Protein AF-A0A4P6EDN4-F1 (afdb_monomer_lite)

Secondary structure (DSSP, 8-state):
--PPPPEEEEE-TTS-EEEEETTEEEEEE-HHHHHHHHTT-SS-HHHHHHHHHHHHHHGGGS---

Foldseek 3Di:
DPPFFFWDWDQDPQLKIFIDGPNHTQDIDDDPRSNVLVVQPDPDSVSNRVSSVCCSVCVVPPPDD

Structure (mmCIF, N/CA/C/O backbone):
data_AF-A0A4P6EDN4-F1
#
_entry.id   AF-A0A4P6EDN4-F1
#
loop_
_atom_site.group_PDB
_atom_site.id
_atom_site.type_symbol
_atom_site.label_atom_id
_atom_site.label_alt_id
_atom_site.label_comp_id
_atom_site.label_asym_id
_atom_site.label_entity_id
_atom_site.label_seq_id
_atom_site.pdbx_PDB_ins_code
_atom_site.Cartn_x
_atom_site.Cartn_y
_atom_site.Cartn_z
_atom_site.occupancy
_atom_site.B_iso_or_equiv
_atom_site.auth_seq_id
_atom_site.auth_comp_id
_atom_site.auth_asym_id
_atom_site.auth_atom_id
_atom_site.pdbx_PDB_model_num
ATOM 1 N N . MET A 1 1 ? 9.535 -5.128 -26.040 1.00 41.59 1 MET A N 1
ATOM 2 C CA . MET A 1 1 ? 9.582 -5.712 -24.685 1.00 41.59 1 MET A CA 1
ATOM 3 C C . MET A 1 1 ? 8.164 -5.746 -24.142 1.00 41.59 1 MET A C 1
ATOM 5 O O . MET A 1 1 ? 7.640 -4.687 -23.833 1.00 41.59 1 MET A O 1
ATOM 9 N N . SER A 1 2 ? 7.512 -6.909 -24.064 1.00 51.00 2 SER A N 1
ATOM 10 C CA . S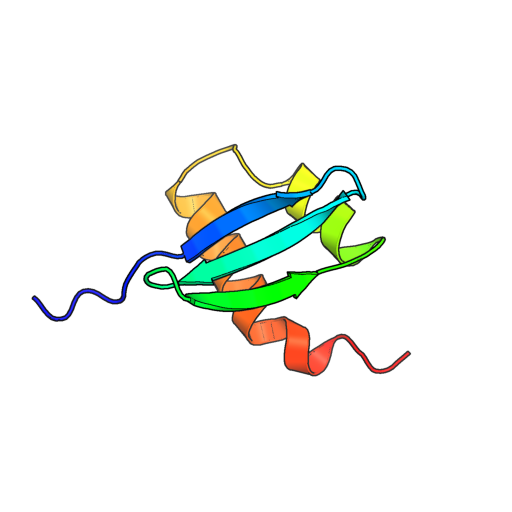ER A 1 2 ? 6.256 -7.026 -23.299 1.00 51.00 2 SER A CA 1
ATOM 11 C C . SER A 1 2 ? 6.609 -7.147 -21.820 1.00 51.00 2 SER A C 1
ATOM 13 O O . SER A 1 2 ? 6.507 -8.210 -21.216 1.00 51.00 2 SER A O 1
ATOM 15 N N . GLY A 1 3 ? 7.142 -6.057 -21.267 1.00 54.59 3 GLY A N 1
ATOM 16 C CA . GLY A 1 3 ? 7.377 -5.929 -19.839 1.00 54.59 3 GLY A CA 1
ATOM 17 C C . GLY A 1 3 ? 6.023 -5.779 -19.169 1.00 54.59 3 GLY A C 1
ATOM 18 O O . GLY A 1 3 ? 5.286 -4.843 -19.458 1.00 54.59 3 GLY A O 1
ATOM 19 N N . SER A 1 4 ? 5.666 -6.737 -18.325 1.00 70.25 4 SER A N 1
ATOM 20 C CA . SER A 1 4 ? 4.533 -6.591 -17.421 1.00 70.25 4 SER A CA 1
ATOM 21 C C . SER A 1 4 ? 4.663 -5.263 -16.672 1.00 70.25 4 SER A C 1
ATOM 23 O O . SER A 1 4 ? 5.671 -5.051 -16.009 1.00 70.25 4 SER A O 1
ATOM 25 N N . GLU A 1 5 ? 3.668 -4.380 -16.785 1.00 86.00 5 GLU A N 1
ATOM 26 C CA . GLU A 1 5 ? 3.721 -3.075 -16.115 1.00 86.00 5 GLU A CA 1
ATOM 27 C C . GLU A 1 5 ? 3.867 -3.268 -14.596 1.00 86.00 5 GLU A C 1
ATOM 29 O O . GLU A 1 5 ? 3.195 -4.161 -14.048 1.00 86.00 5 GLU A O 1
ATOM 34 N N . PRO A 1 6 ? 4.734 -2.476 -13.929 1.00 90.38 6 PRO A N 1
ATOM 35 C CA . PRO A 1 6 ? 4.973 -2.595 -12.498 1.00 90.38 6 PRO A CA 1
ATOM 36 C C . PRO A 1 6 ? 3.722 -2.219 -11.708 1.00 90.38 6 PRO A C 1
ATOM 38 O O . PRO A 1 6 ? 2.853 -1.468 -12.173 1.00 90.38 6 PRO A O 1
ATOM 41 N N . PHE A 1 7 ? 3.633 -2.743 -10.490 1.00 93.56 7 PHE A N 1
ATOM 42 C CA . PHE A 1 7 ? 2.623 -2.301 -9.548 1.00 93.56 7 PHE A CA 1
ATOM 43 C C . PHE A 1 7 ? 3.026 -0.958 -8.949 1.00 93.56 7 PHE A C 1
ATOM 45 O O . PHE A 1 7 ? 4.185 -0.714 -8.628 1.00 93.56 7 PHE A O 1
ATOM 52 N N . THR A 1 8 ? 2.046 -0.092 -8.758 1.00 94.50 8 THR A N 1
ATOM 53 C CA . THR A 1 8 ? 2.178 1.142 -7.992 1.00 94.50 8 THR A CA 1
ATOM 54 C C . THR A 1 8 ? 1.161 1.130 -6.868 1.00 94.50 8 THR A C 1
ATOM 56 O O . THR A 1 8 ? 0.155 0.416 -6.931 1.00 94.50 8 THR A O 1
ATOM 59 N N . TYR A 1 9 ? 1.416 1.902 -5.816 1.00 95.56 9 TYR A N 1
ATOM 60 C CA . TYR A 1 9 ? 0.492 1.996 -4.699 1.00 95.56 9 TYR A CA 1
ATOM 61 C C . TYR A 1 9 ? 0.318 3.423 -4.204 1.00 95.56 9 TYR A C 1
ATOM 63 O O . TYR A 1 9 ? 1.171 4.289 -4.392 1.00 95.56 9 TYR A O 1
ATOM 71 N N . ARG A 1 10 ? -0.813 3.660 -3.545 1.00 95.62 10 ARG A N 1
ATOM 72 C CA . ARG A 1 10 ? -1.088 4.894 -2.817 1.00 95.62 10 ARG A CA 1
ATOM 73 C C . ARG A 1 10 ? -1.806 4.577 -1.517 1.00 95.62 10 ARG A C 1
ATOM 75 O O . ARG A 1 10 ? -2.824 3.890 -1.527 1.00 95.62 10 ARG A O 1
ATOM 82 N N . VAL A 1 11 ? -1.314 5.145 -0.420 1.00 95.19 11 VAL A N 1
ATOM 83 C CA . VAL A 1 11 ? -2.009 5.133 0.870 1.00 95.19 11 VAL A CA 1
ATOM 84 C C . VAL A 1 11 ? -2.916 6.362 0.951 1.00 95.19 11 VAL A C 1
ATOM 86 O O . VAL A 1 11 ? -2.486 7.487 0.683 1.00 95.19 11 VAL A O 1
ATOM 89 N N . THR A 1 12 ? -4.196 6.165 1.253 1.00 95.12 12 THR A N 1
ATOM 90 C CA . THR A 1 12 ? -5.157 7.267 1.426 1.00 95.12 12 THR A CA 1
ATOM 91 C C . THR A 1 12 ? -5.094 7.851 2.832 1.00 95.12 12 THR A C 1
ATOM 93 O O . THR A 1 12 ? -4.564 7.237 3.754 1.00 95.12 12 THR A O 1
ATOM 96 N N . LYS A 1 13 ? -5.741 9.006 3.035 1.00 93.75 13 LYS A N 1
ATOM 97 C CA . LYS A 1 13 ? -5.928 9.588 4.376 1.00 93.75 13 LYS A CA 1
ATOM 98 C C . LYS A 1 13 ? -6.701 8.674 5.336 1.00 93.75 13 LYS A C 1
ATOM 100 O O . LYS A 1 13 ? -6.536 8.803 6.539 1.00 93.75 13 LYS A O 1
ATOM 105 N N . ALA A 1 14 ? -7.532 7.771 4.813 1.00 92.00 14 ALA A N 1
ATOM 106 C CA . ALA A 1 14 ? -8.272 6.795 5.609 1.00 92.00 14 ALA A CA 1
ATOM 107 C C . ALA A 1 14 ? -7.433 5.553 5.972 1.00 92.00 14 ALA A C 1
ATOM 109 O O . ALA A 1 14 ? -7.920 4.674 6.674 1.00 92.00 14 ALA A O 1
ATOM 110 N N . GLY A 1 15 ? -6.190 5.457 5.486 1.00 93.25 15 GLY A N 1
ATOM 111 C CA . GLY A 1 15 ? -5.322 4.295 5.686 1.00 93.25 15 GLY A CA 1
ATOM 112 C C . GLY A 1 15 ? -5.527 3.164 4.673 1.00 93.25 15 GLY A C 1
ATOM 113 O O . GLY A 1 15 ? -4.815 2.167 4.739 1.00 93.25 15 GLY A O 1
ATOM 114 N N . ASP A 1 16 ? -6.449 3.309 3.714 1.00 95.00 16 ASP A N 1
ATOM 115 C CA . ASP A 1 16 ? -6.622 2.343 2.619 1.00 95.00 16 ASP A CA 1
ATOM 116 C C . ASP A 1 16 ? -5.403 2.338 1.685 1.00 95.00 16 ASP A C 1
ATOM 118 O O . ASP A 1 16 ? -4.847 3.400 1.387 1.00 95.00 16 ASP A O 1
ATOM 122 N N . VAL A 1 17 ? -5.042 1.161 1.166 1.00 95.94 17 VAL A N 1
ATOM 123 C CA . VAL A 1 17 ? -3.977 0.993 0.165 1.00 95.94 17 VAL A CA 1
ATOM 124 C C . VAL A 1 17 ? -4.603 0.682 -1.190 1.00 95.94 17 VAL A C 1
ATOM 126 O O . VAL A 1 17 ? -5.227 -0.363 -1.375 1.00 95.94 17 VAL A O 1
ATOM 129 N N . LEU A 1 18 ? -4.422 1.592 -2.143 1.00 95.88 18 LEU A N 1
ATOM 130 C CA . LEU A 1 18 ? -4.847 1.440 -3.531 1.00 95.88 18 LEU A CA 1
ATOM 131 C C . LEU A 1 18 ? -3.666 0.926 -4.338 1.00 95.88 18 LEU A C 1
ATOM 133 O O . LEU A 1 18 ? -2.640 1.597 -4.389 1.00 95.88 18 LEU A O 1
ATOM 137 N N . ILE A 1 19 ? -3.822 -0.234 -4.966 1.00 95.25 19 ILE A N 1
ATOM 138 C CA . ILE A 1 19 ? -2.801 -0.865 -5.799 1.00 95.25 19 ILE A CA 1
ATOM 139 C C . ILE A 1 19 ? -3.224 -0.748 -7.257 1.00 95.25 19 ILE A C 1
ATOM 141 O O . ILE A 1 19 ? -4.299 -1.220 -7.645 1.00 95.25 19 ILE A O 1
ATOM 145 N N . SER A 1 20 ? -2.358 -0.154 -8.066 1.00 94.88 20 SER A N 1
ATOM 146 C CA . SER A 1 20 ? -2.549 0.045 -9.495 1.00 94.88 20 SER A CA 1
ATOM 147 C C . SER A 1 20 ? -1.492 -0.701 -10.296 1.00 94.88 20 SER A C 1
ATOM 149 O O . SER A 1 20 ? -0.400 -0.976 -9.813 1.00 94.88 20 SER A O 1
ATOM 151 N N . ARG A 1 21 ? -1.816 -1.030 -11.541 1.00 91.88 21 ARG A N 1
ATOM 152 C CA . ARG A 1 21 ? -0.891 -1.619 -12.505 1.00 91.88 21 ARG A CA 1
ATOM 153 C C . ARG A 1 21 ? -1.157 -0.985 -13.859 1.00 91.88 21 ARG A C 1
ATOM 155 O O . ARG A 1 21 ? -2.307 -0.965 -14.293 1.00 91.88 21 ARG A O 1
ATOM 162 N N . GLY A 1 22 ? -0.129 -0.402 -14.470 1.00 89.69 22 GLY A N 1
ATOM 163 C CA . GLY A 1 22 ? -0.295 0.319 -15.737 1.00 89.69 22 GLY A CA 1
ATOM 164 C C . GLY A 1 22 ? -1.290 1.477 -15.673 1.00 89.69 22 GLY A C 1
ATOM 165 O O . GLY A 1 22 ? -2.128 1.654 -16.550 1.00 89.69 22 GLY A O 1
ATOM 166 N N . GLY A 1 23 ? -1.308 2.203 -14.550 1.00 88.00 23 GLY A N 1
ATOM 167 C CA . GLY A 1 23 ? -2.263 3.293 -14.316 1.00 88.00 23 GLY A CA 1
ATOM 168 C C . GLY A 1 23 ? -3.697 2.854 -13.984 1.00 88.00 23 GLY A C 1
ATOM 169 O O . GLY A 1 23 ? -4.513 3.696 -13.614 1.00 88.00 23 GLY A O 1
ATOM 170 N N . ARG A 1 24 ? -4.019 1.556 -14.036 1.00 90.94 24 ARG A N 1
ATOM 171 C CA . ARG A 1 24 ? -5.341 1.031 -13.666 1.00 90.94 24 ARG A CA 1
ATOM 172 C C . ARG A 1 24 ? -5.354 0.531 -12.226 1.00 90.94 24 ARG A C 1
ATOM 174 O O . ARG A 1 24 ? -4.535 -0.308 -11.867 1.00 90.94 24 ARG A O 1
ATOM 181 N N . LEU A 1 25 ? -6.326 0.971 -11.427 1.00 93.19 25 LEU A N 1
ATOM 182 C CA . LEU A 1 25 ? -6.569 0.428 -10.088 1.00 93.19 25 LEU A CA 1
ATOM 183 C C . LEU A 1 25 ? -7.026 -1.036 -10.190 1.00 93.19 25 LEU A C 1
ATOM 185 O O . LEU A 1 25 ? -8.039 -1.324 -10.829 1.00 93.19 25 LEU A O 1
ATOM 189 N N . VAL A 1 26 ? -6.283 -1.953 -9.568 1.00 92.62 26 VAL A N 1
ATOM 190 C CA . VAL A 1 26 ? -6.544 -3.403 -9.624 1.00 92.62 26 VAL A CA 1
ATOM 191 C C . VAL A 1 26 ? -6.976 -3.987 -8.283 1.00 92.62 26 VAL A C 1
ATOM 193 O O . VAL A 1 26 ? -7.653 -5.013 -8.250 1.00 92.62 26 VAL A O 1
ATOM 196 N N . THR A 1 27 ? -6.595 -3.376 -7.161 1.00 92.81 27 THR A N 1
ATOM 197 C CA . THR A 1 27 ? -6.960 -3.849 -5.819 1.00 92.81 27 THR A CA 1
ATOM 198 C C . THR A 1 27 ? -7.009 -2.682 -4.844 1.00 92.81 27 THR A C 1
ATOM 200 O O . THR A 1 27 ? -6.170 -1.788 -4.898 1.00 92.81 27 THR A O 1
ATOM 203 N N . THR A 1 28 ? -7.968 -2.724 -3.922 1.00 93.62 28 THR A N 1
ATOM 204 C CA . THR A 1 28 ? -8.054 -1.795 -2.793 1.00 93.62 28 THR A CA 1
ATOM 205 C C . THR A 1 28 ? -8.083 -2.610 -1.512 1.00 93.62 28 THR A C 1
ATOM 207 O O . THR A 1 28 ? -9.008 -3.392 -1.300 1.00 93.62 28 THR A O 1
ATOM 210 N N . LEU A 1 29 ? -7.078 -2.432 -0.658 1.00 92.69 29 LEU A N 1
ATOM 211 C CA . LEU A 1 29 ? -7.072 -2.993 0.688 1.00 92.69 29 LEU A CA 1
ATOM 212 C C . LEU A 1 29 ? -7.587 -1.957 1.677 1.00 92.69 29 LEU A C 1
ATOM 214 O O . LEU A 1 29 ? -7.261 -0.774 1.569 1.00 92.69 29 LEU A O 1
ATOM 218 N N . ARG A 1 30 ? -8.337 -2.430 2.673 1.00 91.75 30 ARG A N 1
ATOM 219 C CA . ARG A 1 30 ? -8.885 -1.610 3.759 1.00 91.75 30 ARG A CA 1
ATOM 220 C C . ARG A 1 30 ? -8.556 -2.193 5.127 1.00 91.75 30 ARG A C 1
ATOM 222 O O . ARG A 1 30 ? -8.199 -3.370 5.243 1.00 91.75 30 ARG A O 1
ATOM 229 N N . GLY A 1 31 ? -8.696 -1.370 6.163 1.00 91.06 31 GLY A N 1
ATOM 230 C CA . GLY A 1 31 ? -8.597 -1.792 7.560 1.00 91.06 31 GLY A CA 1
ATOM 231 C C . GLY A 1 31 ? -7.272 -2.483 7.897 1.00 91.06 31 GLY A C 1
ATOM 232 O O . GLY A 1 31 ? -6.195 -2.030 7.512 1.00 91.06 31 GLY A O 1
ATOM 233 N N . SER A 1 32 ? -7.342 -3.606 8.614 1.00 90.38 32 SER A N 1
ATOM 234 C CA . SER A 1 32 ? -6.152 -4.316 9.104 1.00 90.38 32 SER A CA 1
ATOM 235 C C . SER A 1 32 ? -5.253 -4.852 7.983 1.00 90.38 32 SER A C 1
ATOM 237 O O . SER A 1 32 ? -4.031 -4.865 8.135 1.00 90.38 32 SER A O 1
ATOM 239 N N . ALA A 1 33 ? -5.825 -5.258 6.845 1.00 89.62 33 ALA A N 1
ATOM 240 C CA . ALA A 1 33 ? -5.056 -5.714 5.689 1.00 89.62 33 ALA A CA 1
ATOM 241 C C . ALA A 1 33 ? -4.255 -4.565 5.059 1.00 89.62 33 ALA A C 1
ATOM 243 O O . ALA A 1 33 ? -3.083 -4.745 4.728 1.00 89.62 33 ALA A O 1
ATOM 244 N N . ALA A 1 34 ? -4.868 -3.382 4.953 1.00 93.44 34 ALA A N 1
ATOM 245 C CA . ALA A 1 34 ? -4.206 -2.179 4.462 1.00 93.44 34 ALA A CA 1
ATOM 246 C C . ALA A 1 34 ? -3.060 -1.753 5.383 1.00 93.44 34 ALA A C 1
ATOM 248 O O . ALA A 1 34 ? -1.937 -1.587 4.917 1.00 93.44 34 ALA A O 1
ATOM 249 N N . ALA A 1 35 ? -3.315 -1.677 6.692 1.00 93.31 35 ALA A N 1
ATOM 250 C CA . ALA A 1 35 ? -2.311 -1.291 7.680 1.00 93.31 35 ALA A CA 1
ATOM 251 C C . ALA A 1 35 ? -1.098 -2.239 7.681 1.00 93.31 35 ALA A C 1
ATOM 253 O O . ALA A 1 35 ? 0.045 -1.789 7.691 1.00 93.31 35 ALA A O 1
ATOM 254 N N . ARG A 1 36 ? -1.338 -3.558 7.611 1.00 93.12 36 ARG A N 1
ATOM 255 C CA . ARG A 1 36 ? -0.268 -4.568 7.545 1.00 93.12 36 ARG A CA 1
ATOM 256 C C . ARG A 1 36 ? 0.573 -4.462 6.281 1.00 93.12 36 ARG A C 1
ATOM 258 O O . ARG A 1 36 ? 1.773 -4.705 6.351 1.00 93.12 36 ARG A O 1
ATOM 265 N N . LEU A 1 37 ? -0.047 -4.162 5.138 1.00 93.88 37 LEU A N 1
ATOM 266 C CA . LEU A 1 37 ? 0.691 -3.976 3.894 1.00 93.88 37 LEU A CA 1
ATOM 267 C C . LEU A 1 37 ? 1.481 -2.664 3.933 1.00 93.88 37 LEU A C 1
ATOM 269 O O . LEU A 1 37 ? 2.676 -2.683 3.674 1.00 93.88 37 LEU A O 1
ATOM 273 N N . ALA A 1 38 ? 0.841 -1.557 4.316 1.00 94.56 38 ALA A N 1
ATOM 274 C CA . ALA A 1 38 ? 1.467 -0.239 4.389 1.00 94.56 38 ALA A CA 1
ATOM 275 C C . ALA A 1 38 ? 2.701 -0.220 5.303 1.00 94.56 38 ALA A C 1
ATOM 277 O O . ALA A 1 38 ? 3.695 0.399 4.952 1.00 94.56 38 ALA A O 1
ATOM 278 N N . ALA A 1 39 ? 2.675 -0.949 6.423 1.00 94.94 39 ALA A N 1
ATOM 279 C CA . ALA A 1 39 ? 3.813 -1.057 7.338 1.00 94.94 39 ALA A CA 1
ATOM 280 C C . ALA A 1 39 ? 5.033 -1.806 6.761 1.00 94.94 39 ALA A C 1
ATOM 282 O O . ALA A 1 39 ? 6.094 -1.791 7.376 1.00 94.94 39 ALA A O 1
ATOM 283 N N . ARG A 1 40 ? 4.878 -2.508 5.632 1.00 94.12 40 ARG A N 1
ATOM 284 C CA . ARG A 1 40 ? 5.934 -3.300 4.977 1.00 94.12 40 ARG A CA 1
ATOM 285 C C . ARG A 1 40 ? 6.397 -2.691 3.653 1.00 94.12 40 ARG A C 1
ATOM 287 O O . ARG A 1 40 ? 7.288 -3.263 3.040 1.00 94.12 40 ARG A O 1
ATOM 294 N N . LEU A 1 41 ? 5.749 -1.615 3.203 1.00 93.81 41 LEU A N 1
ATOM 295 C CA . LEU A 1 41 ? 6.060 -0.921 1.955 1.00 93.81 41 LEU A CA 1
ATOM 296 C C . LEU A 1 41 ? 7.048 0.223 2.204 1.00 93.81 41 LEU A C 1
ATOM 298 O O . LEU A 1 41 ? 7.004 0.851 3.263 1.00 93.81 41 LEU A O 1
ATOM 302 N N . GLY A 1 42 ? 7.869 0.538 1.204 1.00 93.12 42 GLY A N 1
ATOM 303 C CA . GLY A 1 42 ? 8.865 1.610 1.257 1.00 93.12 42 GLY A CA 1
ATOM 304 C C . GLY A 1 42 ? 10.248 1.169 1.738 1.00 93.12 42 GLY A C 1
ATOM 305 O O . GLY A 1 42 ? 11.061 2.029 2.064 1.00 93.12 42 GLY A O 1
ATOM 306 N N . ASP A 1 43 ? 10.501 -0.141 1.800 1.00 91.94 43 ASP A N 1
ATOM 307 C CA . ASP A 1 43 ? 11.804 -0.705 2.181 1.00 91.94 43 ASP A CA 1
ATOM 308 C C . ASP A 1 43 ? 12.740 -0.828 0.964 1.00 91.94 43 ASP A C 1
ATOM 310 O O . ASP A 1 43 ? 13.818 -0.242 0.931 1.00 91.94 43 ASP A O 1
ATOM 314 N N . ASP A 1 44 ? 12.289 -1.528 -0.079 1.00 94.31 44 ASP A N 1
ATOM 315 C CA . ASP A 1 44 ? 12.999 -1.719 -1.350 1.00 94.31 44 ASP A CA 1
ATOM 316 C C . ASP A 1 44 ? 11.959 -1.879 -2.469 1.00 94.31 44 ASP A C 1
ATOM 318 O O . ASP A 1 44 ? 10.947 -2.557 -2.283 1.00 94.31 44 ASP A O 1
ATOM 322 N N . GLU A 1 45 ? 12.212 -1.302 -3.646 1.00 91.31 45 GLU A N 1
ATOM 323 C CA . GLU A 1 45 ? 11.360 -1.441 -4.828 1.00 91.31 45 GLU A CA 1
ATOM 324 C C . GLU A 1 45 ? 11.074 -2.912 -5.182 1.00 91.31 45 GLU A C 1
ATOM 326 O O . GLU A 1 45 ? 9.926 -3.268 -5.453 1.00 91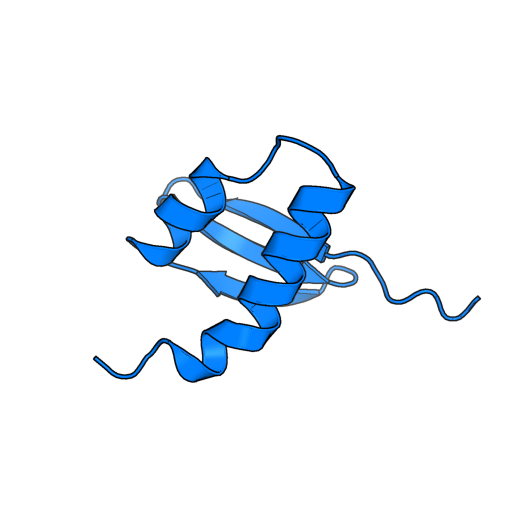.31 45 GLU A O 1
ATOM 331 N N . ALA A 1 46 ? 12.073 -3.799 -5.137 1.00 92.50 46 ALA A N 1
ATOM 332 C CA . ALA A 1 46 ? 11.893 -5.216 -5.455 1.00 92.50 46 ALA A CA 1
ATOM 333 C C . ALA A 1 46 ? 11.008 -5.932 -4.419 1.00 92.50 46 ALA A C 1
ATOM 335 O O . ALA A 1 46 ? 10.123 -6.723 -4.777 1.00 92.50 46 ALA A O 1
ATOM 336 N N . SER A 1 47 ? 11.213 -5.627 -3.135 1.00 93.88 47 SER A N 1
ATOM 337 C CA . SER A 1 47 ? 10.393 -6.139 -2.031 1.00 93.88 47 SER A CA 1
ATOM 338 C C . SER A 1 47 ? 8.955 -5.629 -2.126 1.00 93.88 47 SER A C 1
ATOM 340 O O . SER A 1 47 ? 8.008 -6.413 -2.001 1.00 93.88 47 SER A O 1
ATOM 342 N N . ASP A 1 48 ? 8.783 -4.344 -2.431 1.00 94.62 48 ASP A N 1
ATOM 343 C CA . ASP A 1 48 ? 7.489 -3.699 -2.614 1.00 94.62 48 ASP A CA 1
ATOM 344 C C . ASP A 1 48 ? 6.727 -4.325 -3.784 1.00 94.62 48 ASP A C 1
ATOM 346 O O . ASP A 1 48 ? 5.564 -4.704 -3.627 1.00 94.62 48 ASP A O 1
ATOM 350 N N . GLN A 1 49 ? 7.379 -4.545 -4.932 1.00 94.00 49 GLN A N 1
ATOM 351 C CA . GLN A 1 49 ? 6.758 -5.236 -6.067 1.00 94.00 49 GLN A CA 1
ATOM 352 C C . GLN A 1 49 ? 6.255 -6.632 -5.675 1.00 94.00 49 GLN A C 1
ATOM 354 O O . GLN A 1 49 ? 5.114 -6.987 -5.987 1.00 94.00 49 GLN A O 1
ATOM 359 N N . ALA A 1 50 ? 7.054 -7.415 -4.941 1.00 92.94 50 ALA A N 1
ATOM 360 C CA . ALA A 1 50 ? 6.648 -8.743 -4.486 1.00 92.94 50 ALA A CA 1
ATOM 361 C C . ALA A 1 50 ? 5.452 -8.692 -3.514 1.00 92.94 50 ALA A C 1
ATOM 363 O O . ALA A 1 50 ? 4.550 -9.536 -3.584 1.00 92.94 50 ALA A O 1
ATOM 364 N N . LEU A 1 51 ? 5.412 -7.704 -2.616 1.00 94.44 51 LEU A N 1
ATOM 365 C CA . LEU A 1 51 ? 4.297 -7.488 -1.692 1.00 94.44 51 LEU A CA 1
ATOM 366 C C . LEU A 1 51 ? 3.011 -7.092 -2.431 1.00 94.44 51 LEU A C 1
ATOM 368 O O . LEU A 1 51 ? 1.952 -7.663 -2.156 1.00 94.44 51 LEU A O 1
ATOM 372 N N . LEU A 1 52 ? 3.095 -6.179 -3.399 1.00 93.62 52 LEU A N 1
ATOM 373 C CA . LEU A 1 52 ? 1.959 -5.726 -4.208 1.00 93.62 52 LEU A CA 1
ATOM 374 C C . LEU A 1 52 ? 1.428 -6.839 -5.122 1.00 93.62 52 LEU A C 1
ATOM 376 O O . LEU A 1 52 ? 0.214 -7.040 -5.218 1.00 93.62 52 LEU A O 1
ATOM 380 N N . GLN A 1 53 ? 2.316 -7.627 -5.732 1.00 92.12 53 GLN A N 1
ATOM 381 C CA . GLN A 1 53 ? 1.937 -8.792 -6.533 1.00 92.12 53 GLN A CA 1
ATOM 382 C C . GLN A 1 53 ? 1.212 -9.845 -5.683 1.00 92.12 53 GLN A C 1
ATOM 384 O O . GLN A 1 53 ? 0.190 -10.396 -6.098 1.00 92.12 53 GLN A O 1
ATOM 389 N N . ARG A 1 54 ? 1.690 -10.101 -4.458 1.00 89.94 54 ARG A N 1
ATOM 390 C CA . ARG A 1 54 ? 1.003 -10.995 -3.515 1.00 89.94 54 ARG A CA 1
ATOM 391 C C . ARG A 1 54 ? -0.346 -10.427 -3.097 1.00 89.94 54 ARG A C 1
ATOM 393 O O . ARG A 1 54 ? -1.321 -11.165 -3.116 1.00 89.94 54 ARG A O 1
ATOM 400 N N . ALA A 1 55 ? -0.433 -9.145 -2.752 1.00 89.81 55 ALA A N 1
ATOM 401 C CA . ALA A 1 55 ? -1.684 -8.511 -2.341 1.00 89.81 55 ALA A CA 1
ATOM 402 C C . ALA A 1 55 ? -2.760 -8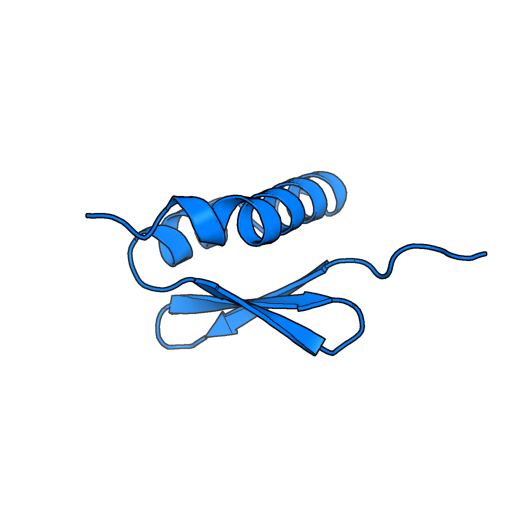.582 -3.437 1.00 89.81 55 ALA A C 1
ATOM 404 O O . ALA A 1 55 ? -3.902 -8.939 -3.154 1.00 89.81 55 ALA A O 1
ATOM 405 N N . THR A 1 56 ? -2.386 -8.322 -4.690 1.00 86.31 56 THR A N 1
ATOM 406 C CA . THR A 1 56 ? -3.300 -8.376 -5.844 1.00 86.31 56 THR A CA 1
ATOM 407 C C . THR A 1 56 ? -3.706 -9.806 -6.216 1.00 86.31 56 THR A C 1
ATOM 409 O O . THR A 1 56 ? -4.844 -10.031 -6.625 1.00 86.31 56 THR A O 1
ATOM 412 N N . GLY A 1 57 ? -2.824 -10.795 -6.020 1.00 79.94 57 GLY A N 1
ATOM 413 C CA . GLY A 1 57 ? -3.127 -12.214 -6.241 1.00 79.94 57 GLY A CA 1
ATOM 414 C C . GLY A 1 57 ? -3.915 -12.891 -5.108 1.00 79.94 57 GLY A C 1
ATOM 415 O O . GLY A 1 57 ? -4.776 -13.729 -5.377 1.00 79.94 57 GLY A O 1
ATOM 416 N N . ASN A 1 58 ? -3.658 -12.526 -3.846 1.00 65.38 58 ASN A N 1
ATOM 417 C CA . ASN A 1 58 ? -4.264 -13.159 -2.664 1.00 65.38 58 ASN A CA 1
ATOM 418 C C . ASN A 1 58 ? -5.527 -12.467 -2.146 1.00 65.38 58 ASN A C 1
ATOM 420 O O . ASN A 1 58 ? -6.273 -13.112 -1.409 1.00 65.38 58 ASN A O 1
ATOM 424 N N . TYR A 1 59 ? -5.810 -11.206 -2.500 1.00 57.03 59 TYR A N 1
ATOM 425 C CA . TYR A 1 59 ? -7.014 -10.525 -1.998 1.00 57.03 59 TYR A CA 1
ATOM 426 C C . TYR A 1 59 ? -8.300 -11.311 -2.309 1.00 57.03 59 TYR A C 1
ATOM 428 O O . TYR A 1 59 ? -9.203 -11.377 -1.480 1.00 57.03 59 TYR A O 1
ATOM 436 N N . ARG A 1 60 ? -8.338 -12.0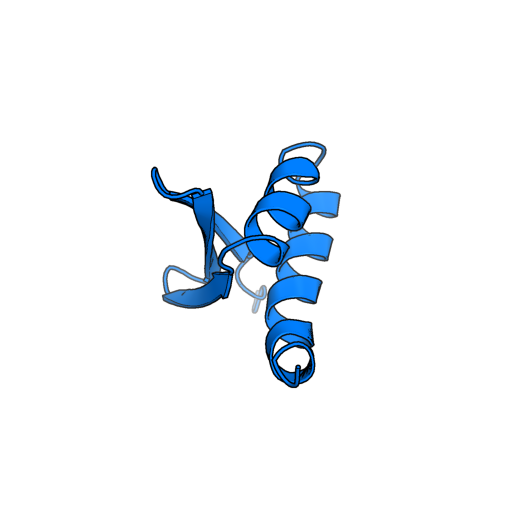37 -3.435 1.00 53.47 60 ARG A N 1
ATOM 437 C CA . ARG A 1 60 ? -9.462 -12.915 -3.801 1.00 53.47 60 ARG A CA 1
ATOM 438 C C . ARG A 1 60 ? -9.734 -14.065 -2.820 1.00 53.47 60 ARG A C 1
ATOM 440 O O . ARG A 1 60 ? -10.832 -14.602 -2.858 1.00 53.47 60 ARG A O 1
ATOM 447 N N . ARG A 1 61 ? -8.770 -14.461 -1.978 1.00 55.12 61 ARG A N 1
ATOM 448 C CA . ARG A 1 61 ? -8.919 -15.561 -1.001 1.00 55.12 61 ARG A CA 1
ATOM 449 C C . ARG A 1 61 ? -9.090 -15.098 0.449 1.00 55.12 61 ARG A C 1
ATOM 451 O O . ARG A 1 61 ? -9.370 -15.922 1.307 1.00 55.12 61 ARG A O 1
ATOM 458 N N . GLY A 1 62 ? -8.887 -13.813 0.743 1.00 48.72 62 GLY A N 1
ATOM 459 C CA . GLY A 1 62 ? -8.842 -13.301 2.118 1.00 48.72 62 GLY A CA 1
ATOM 460 C C . GLY A 1 62 ? -10.162 -12.762 2.678 1.00 48.72 62 GLY A C 1
ATOM 461 O O . GLY A 1 62 ? -10.169 -12.349 3.832 1.00 48.72 62 GLY A O 1
ATOM 462 N N . ASN A 1 63 ? -11.246 -12.725 1.892 1.00 45.28 63 ASN A N 1
ATOM 463 C CA . ASN A 1 63 ? -12.509 -12.074 2.277 1.00 45.28 63 ASN A CA 1
ATOM 464 C C . ASN A 1 63 ? -13.643 -13.048 2.659 1.00 45.28 63 ASN A C 1
ATOM 466 O O . ASN A 1 63 ? -14.815 -12.740 2.467 1.00 45.28 63 ASN A O 1
ATOM 470 N N . GLU A 1 64 ? -13.313 -14.206 3.223 1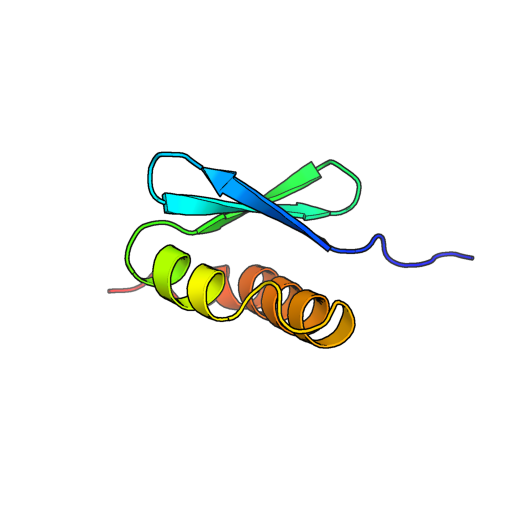.00 42.38 64 GLU A N 1
ATOM 471 C CA . GLU A 1 64 ? -14.280 -15.022 3.964 1.00 42.38 64 GLU A CA 1
ATOM 472 C C . GLU A 1 64 ? -13.847 -15.087 5.428 1.00 42.38 64 GLU A C 1
ATOM 474 O O . GLU A 1 64 ? -13.176 -16.047 5.786 1.00 42.38 64 GLU A O 1
ATOM 479 N N . ARG A 1 65 ? -14.168 -14.059 6.234 1.00 44.84 65 ARG A N 1
ATOM 480 C CA . ARG A 1 65 ? -14.551 -14.129 7.665 1.00 44.84 65 ARG A CA 1
ATOM 481 C C . ARG A 1 65 ? -15.224 -12.826 8.086 1.00 44.84 65 ARG A C 1
ATOM 483 O O . ARG A 1 65 ? -14.662 -11.757 7.762 1.00 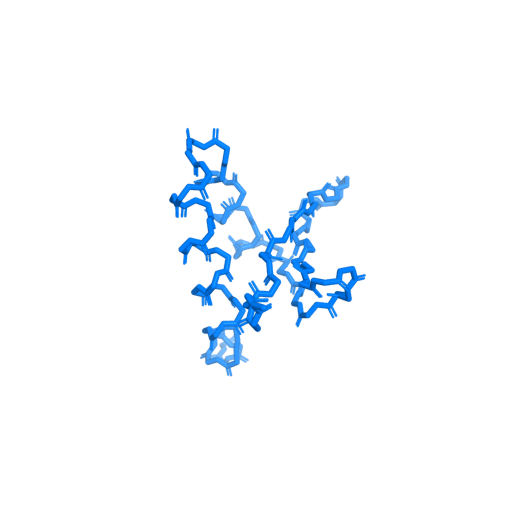44.84 65 ARG A O 1
#

Radius of gyration: 11.7 Å; chains: 1; bounding box: 28×25×34 Å

Sequence (65 aa):
MSGSEPFTYRVTKAGDVLISRGGRLVTTLRGSAAARLAARLGDDEASDQALLQRATGNYRRGNER

pLDDT: mean 85.17, std 16.18, range [41.59, 95.94]

Organism: NCBI:txid2509458